Protein AF-A0A9Q3KBZ5-F1 (afdb_monomer)

Organism: NCBI:txid1389203

Secondary structure (DSSP, 8-state):
---------GGGTS-PPPP-------PPPTTHHHHHHHHHHHHHHHHSTT--S-----HHHHHHHHHHHHHHHH-GGGS-SS-TT----GGGSHHHHHHHHHHHHHHHH-TT-SS-------S-HHHHT-

Sequence (130 aa):
MQTFTLRRVKANLLELPKEVQNEIGIEIYEPWKTLYFKKHEAFSALYGKQMSKAVQWDSSEVSSRLSDLRQLCNHPALIEREERGRRYTWKEGSKLVDLVSHLKEFFQNEPGLRYPKAAVSSEYKSFLDM

Mean predicted aligned error: 7.79 Å

Structure (mmCIF, N/CA/C/O backbone):
data_AF-A0A9Q3KBZ5-F1
#
_entry.id   AF-A0A9Q3KBZ5-F1
#
loop_
_atom_site.group_PDB
_atom_site.id
_atom_site.type_symbol
_atom_site.label_atom_id
_atom_site.label_alt_id
_atom_site.label_comp_id
_atom_site.label_asym_id
_atom_site.label_entity_id
_atom_site.label_seq_id
_atom_site.pdbx_PDB_ins_code
_atom_site.Cartn_x
_atom_site.Cartn_y
_atom_site.Cartn_z
_atom_site.occupancy
_atom_site.B_iso_or_equiv
_atom_site.auth_seq_id
_atom_site.auth_comp_id
_atom_site.auth_asym_id
_atom_site.auth_atom_id
_atom_site.pdbx_PDB_model_num
ATOM 1 N N . MET A 1 1 ? -32.559 29.019 -13.795 1.00 54.03 1 MET A N 1
ATOM 2 C CA . MET A 1 1 ? -32.802 28.454 -12.449 1.00 54.03 1 MET A CA 1
ATOM 3 C C . MET A 1 1 ? -31.460 28.169 -11.810 1.00 54.03 1 MET A C 1
ATOM 5 O O . MET A 1 1 ? -30.676 27.440 -12.399 1.00 54.03 1 MET A O 1
ATOM 9 N N . GLN A 1 2 ? -31.172 28.782 -10.666 1.00 66.62 2 GLN A N 1
ATOM 10 C CA . GLN A 1 2 ? -29.956 28.511 -9.904 1.00 66.62 2 GLN A CA 1
ATOM 11 C C . GLN A 1 2 ? -30.266 27.369 -8.932 1.00 66.62 2 GLN A C 1
ATOM 13 O O . GLN A 1 2 ? -31.150 27.494 -8.088 1.00 66.62 2 GLN A O 1
ATOM 18 N N . THR A 1 3 ? -29.607 26.229 -9.100 1.00 71.81 3 THR A N 1
ATOM 19 C CA . THR A 1 3 ? -29.693 25.109 -8.160 1.00 71.81 3 THR A CA 1
ATOM 20 C C . THR A 1 3 ? -28.751 25.367 -6.996 1.00 71.81 3 THR A C 1
ATOM 22 O O . THR A 1 3 ? -27.543 25.493 -7.189 1.00 71.81 3 THR A O 1
ATOM 25 N N . PHE A 1 4 ? -29.306 25.438 -5.790 1.00 82.38 4 PHE A N 1
ATOM 26 C CA . PHE A 1 4 ? -28.538 25.521 -4.553 1.00 82.38 4 PHE A CA 1
ATOM 27 C C . PHE A 1 4 ? -28.453 24.135 -3.914 1.00 82.38 4 PHE A C 1
ATOM 29 O O . PHE A 1 4 ? -29.448 23.413 -3.855 1.00 82.38 4 PHE A O 1
ATOM 36 N N . THR A 1 5 ? -27.273 23.781 -3.407 1.00 85.62 5 THR A N 1
ATOM 37 C CA . THR A 1 5 ? -27.052 22.526 -2.681 1.00 85.62 5 THR A CA 1
ATOM 38 C C . THR A 1 5 ? -26.878 22.819 -1.200 1.00 85.62 5 THR A C 1
ATOM 40 O O . THR A 1 5 ? -25.983 23.561 -0.803 1.00 85.62 5 THR A O 1
ATOM 43 N N . LEU A 1 6 ? -27.711 22.190 -0.374 1.00 86.19 6 LEU A N 1
ATOM 44 C CA . LEU A 1 6 ? -27.589 22.206 1.081 1.00 86.19 6 LEU A CA 1
ATOM 45 C C . LEU A 1 6 ? -26.823 20.962 1.538 1.00 86.19 6 LEU A C 1
ATOM 47 O O . LEU A 1 6 ? -27.269 19.834 1.330 1.00 86.19 6 LEU A O 1
ATOM 51 N N . ARG A 1 7 ? -25.674 21.161 2.190 1.00 88.06 7 ARG A N 1
ATOM 52 C CA . ARG A 1 7 ? -24.865 20.086 2.780 1.00 88.06 7 ARG A CA 1
ATOM 53 C C . ARG A 1 7 ? -24.819 20.247 4.293 1.00 88.06 7 ARG A C 1
ATOM 55 O O . ARG A 1 7 ? -24.442 21.299 4.796 1.00 88.06 7 ARG A O 1
ATOM 62 N N . ARG A 1 8 ? -25.150 19.177 5.017 1.00 87.38 8 ARG A N 1
ATOM 63 C CA . ARG A 1 8 ? -24.944 19.082 6.468 1.00 87.38 8 ARG A CA 1
ATOM 64 C C . ARG A 1 8 ? -23.644 18.340 6.756 1.00 87.38 8 ARG A C 1
ATOM 66 O O . ARG A 1 8 ? -23.337 17.349 6.096 1.00 87.38 8 ARG A O 1
ATOM 73 N N . VAL A 1 9 ? -22.892 18.817 7.740 1.00 88.31 9 VAL A N 1
ATOM 74 C CA . VAL A 1 9 ? -21.632 18.211 8.188 1.00 88.31 9 VAL A CA 1
ATOM 75 C C . VAL A 1 9 ? -21.879 17.578 9.550 1.00 88.31 9 VAL A C 1
ATOM 77 O O . VAL A 1 9 ? -22.456 18.224 10.420 1.00 88.31 9 VAL A O 1
ATOM 80 N N . LYS A 1 10 ? -21.457 16.321 9.742 1.00 87.31 10 LYS A N 1
ATOM 81 C CA . LYS A 1 10 ? -21.678 15.590 11.002 1.00 87.31 10 LYS A CA 1
ATOM 82 C C . LYS A 1 10 ? -21.141 16.357 12.217 1.00 87.31 10 LYS A C 1
ATOM 84 O O . LYS A 1 10 ? -21.828 16.414 13.225 1.00 87.31 10 LYS A O 1
ATOM 89 N N . ALA A 1 11 ? -19.988 17.011 12.074 1.00 82.19 11 ALA A N 1
ATOM 90 C CA . ALA A 1 11 ? -19.364 17.826 13.118 1.00 82.19 11 ALA A CA 1
ATOM 91 C C . ALA A 1 11 ? -20.222 19.015 13.596 1.00 82.19 11 ALA A C 1
ATOM 93 O O . ALA A 1 11 ? -20.060 19.463 14.721 1.00 82.19 11 ALA A O 1
ATOM 94 N N . ASN A 1 12 ? -21.149 19.513 12.769 1.00 81.88 12 ASN A N 1
ATOM 95 C CA . ASN A 1 12 ? -22.031 20.627 13.140 1.00 81.88 12 ASN A CA 1
ATOM 96 C C . ASN A 1 12 ? -23.318 20.151 13.835 1.00 81.88 12 ASN A C 1
ATOM 98 O O . ASN A 1 12 ? -24.118 20.976 14.264 1.00 81.88 12 ASN A O 1
ATOM 102 N N . LEU A 1 13 ? -23.569 18.838 13.858 1.00 83.81 13 LEU A N 1
ATOM 103 C CA . LEU A 1 13 ? -24.815 18.241 14.349 1.00 83.81 13 LEU A CA 1
ATOM 104 C C . LEU A 1 13 ? -24.604 17.283 15.521 1.00 83.81 13 LEU A C 1
ATOM 106 O O . LEU A 1 13 ? -25.546 17.015 16.256 1.00 83.81 13 LEU A O 1
ATOM 110 N N . LEU A 1 14 ? -23.407 16.715 15.642 1.00 87.94 14 LEU A N 1
ATOM 111 C CA . LEU A 1 14 ? -23.071 15.664 16.589 1.00 87.94 14 LEU A CA 1
ATOM 112 C C . LEU A 1 14 ? -21.769 16.036 17.300 1.00 87.94 14 LEU A C 1
ATOM 114 O O . LEU A 1 14 ? -20.814 16.464 16.651 1.00 87.94 14 LEU A O 1
ATOM 118 N N . GLU A 1 15 ? -21.705 15.789 18.605 1.00 85.50 15 GLU A N 1
ATOM 119 C CA . GLU A 1 15 ? -20.476 15.882 19.402 1.00 85.50 15 GLU A CA 1
ATOM 120 C C . GLU A 1 15 ? -19.591 14.654 19.142 1.00 85.50 15 GLU A C 1
ATOM 122 O O . GLU A 1 15 ? -19.469 13.745 19.962 1.00 85.50 15 GLU A O 1
ATOM 127 N N . LEU A 1 16 ? -19.029 14.572 17.934 1.00 84.19 16 LEU A N 1
ATOM 128 C CA . LEU A 1 16 ? -18.13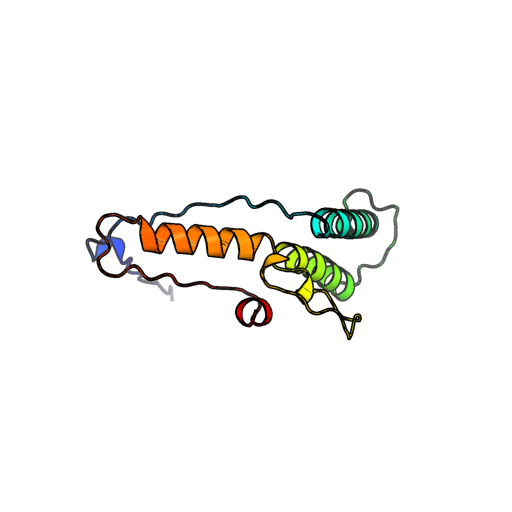1 13.484 17.558 1.00 84.19 16 LEU A CA 1
ATOM 129 C C . LEU A 1 16 ? -16.710 13.758 18.062 1.00 84.19 16 LEU A C 1
ATOM 131 O O . LEU A 1 16 ? -16.252 14.903 18.001 1.00 84.19 16 LEU A O 1
ATOM 135 N N . PRO A 1 17 ? -15.971 12.715 18.481 1.00 84.62 17 PRO A N 1
ATOM 136 C CA . PRO A 1 17 ? -14.537 12.827 18.698 1.00 84.62 17 PRO A CA 1
ATOM 137 C C . PRO A 1 17 ? -13.837 13.371 17.450 1.00 84.62 17 PRO A C 1
ATOM 139 O O . PRO A 1 17 ? -14.244 13.089 16.318 1.00 84.62 17 PRO A O 1
ATOM 142 N N . LYS A 1 18 ? -12.765 14.139 17.657 1.00 85.62 18 LYS A N 1
ATOM 143 C CA . LYS A 1 18 ? -11.955 14.663 16.558 1.00 85.62 18 LYS A CA 1
ATOM 144 C C . LYS A 1 18 ? -11.325 13.501 15.789 1.00 85.62 18 LYS A C 1
ATOM 146 O O . LYS A 1 18 ? -10.695 12.632 16.385 1.00 85.62 18 LYS A O 1
ATOM 151 N N . GLU A 1 19 ? -11.470 13.517 14.469 1.00 87.75 19 GLU A N 1
ATOM 152 C CA . GLU A 1 19 ? -10.751 12.597 13.594 1.00 87.75 19 GLU A CA 1
ATOM 153 C C . GLU A 1 19 ? -9.244 12.856 13.703 1.00 87.75 19 GLU A C 1
ATOM 155 O O . GLU A 1 19 ? -8.782 13.997 13.597 1.00 87.75 19 GLU A O 1
ATOM 160 N N . VAL A 1 20 ? -8.487 11.789 13.945 1.00 88.94 20 VAL A N 1
ATOM 161 C CA . VAL A 1 20 ? -7.027 11.811 13.953 1.00 88.94 20 VAL A CA 1
ATOM 162 C C . VAL A 1 20 ? -6.562 11.114 12.687 1.00 88.94 20 VAL A C 1
ATOM 164 O O . VAL A 1 20 ? -6.825 9.929 12.495 1.00 88.94 20 VAL A O 1
ATOM 167 N N . GLN A 1 21 ? -5.882 11.861 11.824 1.00 93.38 21 GLN A N 1
ATOM 168 C CA . GLN A 1 21 ? -5.288 11.342 10.602 1.00 93.38 21 GLN A CA 1
ATOM 169 C C . GLN A 1 21 ? -3.771 11.434 10.723 1.00 93.38 21 GLN A C 1
ATOM 171 O O . GLN A 1 21 ? -3.229 12.523 10.902 1.00 93.38 21 GLN A O 1
ATOM 176 N N . ASN A 1 22 ? -3.107 10.288 10.600 1.00 90.56 22 ASN A N 1
ATOM 177 C CA . ASN A 1 22 ? -1.656 10.183 10.609 1.00 90.56 22 ASN A CA 1
ATOM 178 C C . ASN A 1 22 ? -1.191 9.588 9.281 1.00 90.56 22 ASN A C 1
ATOM 180 O O . ASN A 1 22 ? -1.743 8.590 8.813 1.00 90.56 22 ASN A O 1
ATOM 184 N N . GLU A 1 23 ? -0.167 10.192 8.689 1.00 92.44 23 GLU A N 1
ATOM 185 C CA . GLU A 1 23 ? 0.514 9.640 7.523 1.00 92.44 23 GLU A CA 1
ATOM 186 C C . GLU A 1 23 ? 1.727 8.835 7.985 1.00 92.44 23 GLU A C 1
ATOM 188 O O . GLU A 1 23 ? 2.536 9.311 8.780 1.00 92.44 23 GLU A O 1
ATOM 193 N N . ILE A 1 24 ? 1.843 7.603 7.492 1.00 90.06 24 ILE A N 1
ATOM 194 C CA . ILE A 1 24 ? 2.921 6.686 7.862 1.00 90.06 24 ILE A CA 1
ATOM 195 C C . ILE A 1 24 ? 3.804 6.478 6.633 1.00 90.06 24 ILE A C 1
ATOM 197 O O . ILE A 1 24 ? 3.358 5.930 5.622 1.00 90.06 24 ILE A O 1
ATOM 201 N N . GLY A 1 25 ? 5.057 6.923 6.724 1.00 91.75 25 GLY A N 1
ATOM 202 C CA . GLY A 1 25 ? 6.086 6.639 5.729 1.00 91.75 25 GLY A CA 1
ATOM 203 C C . GLY A 1 25 ? 6.666 5.248 5.957 1.00 91.75 25 GLY A C 1
ATOM 204 O O . GLY A 1 25 ? 7.222 4.986 7.018 1.00 91.75 25 GLY A O 1
ATOM 205 N N . ILE A 1 26 ? 6.535 4.366 4.968 1.00 92.44 26 ILE A N 1
ATOM 206 C CA . ILE A 1 26 ? 7.043 2.992 5.024 1.00 92.44 26 ILE A CA 1
ATOM 207 C C . ILE A 1 26 ? 8.105 2.825 3.942 1.00 92.44 26 ILE A C 1
ATOM 209 O O . ILE A 1 26 ? 7.869 3.156 2.777 1.00 92.44 26 ILE A O 1
ATOM 213 N N . GLU A 1 27 ? 9.267 2.298 4.317 1.00 92.25 27 GLU A N 1
ATOM 214 C CA . GLU A 1 27 ? 10.284 1.908 3.346 1.00 92.25 27 GLU A CA 1
ATOM 215 C C . GLU A 1 27 ? 9.947 0.567 2.694 1.00 92.25 27 GLU A C 1
ATOM 217 O O . GLU A 1 27 ? 9.487 -0.367 3.347 1.00 92.25 27 GLU A O 1
ATOM 222 N N . ILE A 1 28 ? 10.251 0.440 1.402 1.00 92.69 28 ILE A N 1
ATOM 223 C CA . ILE A 1 28 ? 10.287 -0.866 0.743 1.00 92.69 28 ILE A CA 1
ATOM 224 C C . ILE A 1 28 ? 11.543 -1.589 1.232 1.00 92.69 28 ILE A C 1
ATOM 226 O O . ILE A 1 28 ? 12.637 -1.027 1.190 1.00 92.69 28 ILE A O 1
ATOM 230 N N . TYR A 1 29 ? 11.396 -2.829 1.682 1.00 91.81 29 TYR A N 1
ATOM 231 C CA . TYR A 1 29 ? 12.498 -3.645 2.182 1.00 91.81 29 TYR A CA 1
ATOM 232 C C . TYR A 1 29 ? 13.150 -4.453 1.059 1.00 91.81 29 TYR A C 1
ATOM 234 O O . TYR A 1 29 ? 12.557 -4.702 0.004 1.00 91.81 29 TYR A O 1
ATOM 242 N N . GLU A 1 30 ? 14.397 -4.864 1.279 1.00 92.12 30 GLU A N 1
ATOM 243 C CA . GLU A 1 30 ? 15.064 -5.794 0.370 1.00 92.12 30 GLU A CA 1
ATOM 244 C C . GLU A 1 30 ? 14.362 -7.164 0.368 1.00 92.12 30 GLU A C 1
ATOM 246 O O . GLU A 1 30 ? 13.824 -7.579 1.397 1.00 92.12 30 GLU A O 1
ATOM 251 N N . PRO A 1 31 ? 14.356 -7.886 -0.770 1.00 92.06 31 PRO A N 1
ATOM 252 C CA . PRO A 1 31 ? 15.020 -7.563 -2.045 1.00 92.06 31 PRO A CA 1
ATOM 253 C C . PRO A 1 31 ? 14.199 -6.648 -2.978 1.00 92.06 31 PRO A C 1
ATOM 255 O O . PRO A 1 31 ? 14.627 -6.298 -4.081 1.00 92.06 31 PRO A O 1
ATOM 258 N N . TRP A 1 32 ? 12.980 -6.286 -2.577 1.00 92.50 32 TRP A N 1
ATOM 259 C CA . TRP A 1 32 ? 12.016 -5.597 -3.440 1.00 92.50 32 TRP A CA 1
ATOM 260 C C . TRP A 1 32 ? 12.377 -4.143 -3.688 1.00 92.50 32 TRP A C 1
ATOM 262 O O . TRP A 1 32 ? 12.062 -3.617 -4.753 1.00 92.50 32 TRP A O 1
ATOM 272 N N . LYS A 1 33 ? 13.098 -3.519 -2.753 1.00 94.88 33 LYS A N 1
ATOM 273 C CA . LYS A 1 33 ? 13.690 -2.189 -2.919 1.00 94.88 33 LYS A CA 1
ATOM 274 C C . LYS A 1 33 ? 14.604 -2.145 -4.145 1.00 94.88 33 LYS A C 1
ATOM 276 O O . LYS A 1 33 ? 14.415 -1.293 -5.014 1.00 94.88 33 LYS A O 1
ATOM 281 N N . THR A 1 34 ? 15.512 -3.114 -4.277 1.00 95.00 34 THR A N 1
ATOM 282 C CA . THR A 1 34 ? 16.382 -3.252 -5.456 1.00 95.00 34 THR A CA 1
ATOM 283 C C . THR A 1 34 ? 15.574 -3.405 -6.750 1.00 95.00 34 THR A C 1
ATOM 285 O O . THR A 1 34 ? 15.823 -2.703 -7.735 1.00 95.00 34 THR A O 1
ATOM 288 N N . LEU A 1 35 ? 14.567 -4.288 -6.761 1.00 93.31 35 LEU A N 1
ATOM 289 C CA . LEU A 1 35 ? 13.713 -4.494 -7.938 1.00 93.31 35 LEU A CA 1
ATOM 290 C C . LEU A 1 35 ? 12.916 -3.233 -8.310 1.00 93.31 35 LEU A C 1
ATOM 292 O O . LEU A 1 35 ? 12.805 -2.898 -9.493 1.00 93.31 35 LEU A O 1
ATOM 296 N N . TYR A 1 36 ? 12.382 -2.532 -7.310 1.00 95.38 36 TYR A N 1
ATOM 297 C CA . TYR A 1 36 ? 11.658 -1.281 -7.485 1.00 95.38 36 TYR A CA 1
ATOM 298 C C . TYR A 1 36 ? 12.550 -0.224 -8.129 1.00 95.38 36 TYR A C 1
ATOM 300 O O . TYR A 1 36 ? 12.168 0.334 -9.155 1.00 95.38 36 TYR A O 1
ATOM 308 N N . PHE A 1 37 ? 13.756 0.007 -7.596 1.00 96.00 37 PHE A N 1
ATOM 309 C CA . PHE A 1 37 ? 14.677 0.997 -8.158 1.00 96.00 37 PHE A CA 1
ATOM 310 C C . PHE A 1 37 ? 15.065 0.672 -9.597 1.00 96.00 37 PHE A C 1
ATOM 312 O O . PHE A 1 37 ? 15.007 1.560 -10.444 1.00 96.00 37 PHE A O 1
ATOM 319 N N . LYS A 1 38 ? 15.341 -0.600 -9.909 1.00 94.75 38 LYS A N 1
ATOM 320 C CA . LYS A 1 38 ? 15.615 -1.036 -11.285 1.00 94.75 38 LYS A CA 1
ATOM 321 C C . LYS A 1 38 ? 14.447 -0.730 -12.232 1.00 94.75 38 LYS A C 1
ATOM 323 O O . LYS A 1 38 ? 14.651 -0.206 -13.326 1.00 94.75 38 LYS A O 1
ATOM 328 N N . LYS A 1 39 ? 13.207 -1.046 -11.835 1.00 93.25 39 LYS A N 1
ATOM 329 C CA . LYS A 1 39 ? 12.011 -0.746 -12.647 1.00 93.25 39 LYS A CA 1
ATOM 330 C C . LYS A 1 39 ? 11.755 0.757 -12.753 1.00 93.25 39 LYS A C 1
ATOM 332 O O . LYS A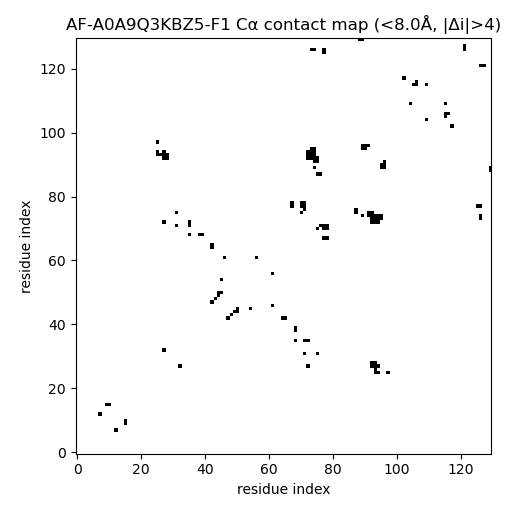 1 39 ? 11.359 1.224 -13.817 1.00 93.25 39 LYS A O 1
ATOM 337 N N . HIS A 1 40 ? 11.984 1.503 -11.678 1.00 94.75 40 HIS A N 1
ATOM 338 C CA . HIS A 1 40 ? 11.795 2.948 -11.632 1.00 94.75 40 HIS A CA 1
ATOM 339 C C . HIS A 1 40 ? 12.799 3.671 -12.529 1.00 94.75 40 HIS A C 1
ATOM 341 O O . HIS A 1 40 ? 12.417 4.583 -13.257 1.00 94.75 40 HIS A O 1
ATOM 347 N N . GLU A 1 41 ? 14.065 3.257 -12.517 1.00 93.31 41 GLU A N 1
ATOM 348 C CA . GLU A 1 41 ? 15.098 3.783 -13.407 1.00 93.31 41 GLU A CA 1
ATOM 349 C C . GLU A 1 41 ? 14.739 3.513 -14.872 1.00 93.31 41 GLU A C 1
ATOM 351 O O . GLU A 1 41 ? 14.718 4.442 -15.675 1.00 93.31 41 GLU A O 1
ATOM 356 N N . ALA A 1 42 ? 14.336 2.281 -15.204 1.00 90.62 42 ALA A N 1
ATOM 357 C CA . ALA A 1 42 ? 13.884 1.937 -16.552 1.00 90.62 42 ALA A CA 1
ATOM 358 C C . ALA A 1 42 ? 12.655 2.758 -16.986 1.00 90.62 42 ALA A C 1
ATOM 360 O O . ALA A 1 42 ? 12.601 3.255 -18.109 1.00 90.62 42 ALA A O 1
ATOM 361 N N . PHE A 1 43 ? 11.677 2.940 -16.093 1.00 91.19 43 PHE A N 1
ATOM 362 C CA . PHE A 1 43 ? 10.520 3.801 -16.341 1.00 91.19 43 PHE A CA 1
ATOM 363 C C . PHE A 1 43 ? 10.936 5.264 -16.547 1.00 91.19 43 PHE A C 1
ATOM 365 O O . PHE A 1 43 ? 10.469 5.91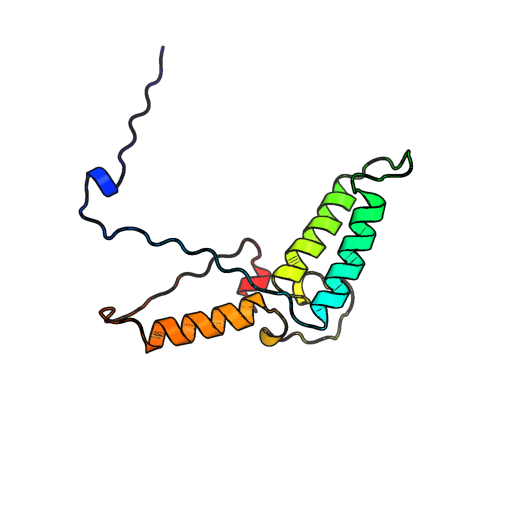6 -17.475 1.00 91.19 43 PHE A O 1
ATOM 372 N N . SER A 1 44 ? 11.844 5.779 -15.718 1.00 89.69 44 SER A N 1
ATOM 373 C CA . SER A 1 44 ? 12.317 7.165 -15.785 1.00 89.69 44 SER A CA 1
ATOM 374 C C . SER A 1 44 ? 13.146 7.438 -17.037 1.00 89.69 44 SER A C 1
ATOM 376 O O . SER A 1 44 ? 13.045 8.524 -17.600 1.00 89.69 44 SER A O 1
ATOM 378 N N . ALA A 1 45 ? 13.925 6.466 -17.510 1.00 86.81 45 ALA A N 1
ATOM 379 C CA . ALA A 1 45 ? 14.651 6.576 -18.772 1.00 86.81 45 ALA A CA 1
ATOM 380 C C . ALA A 1 45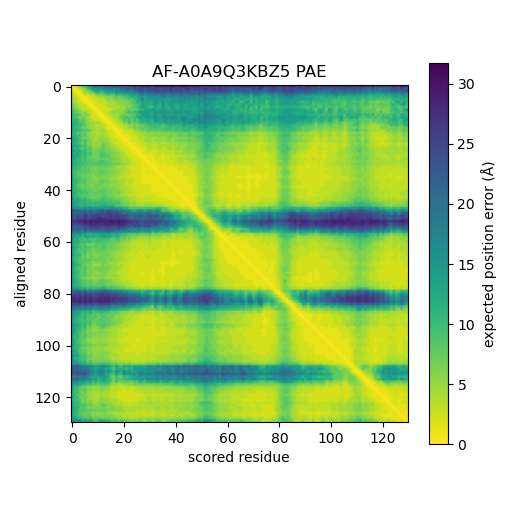 ? 13.692 6.678 -19.971 1.00 86.81 45 ALA A C 1
ATOM 382 O O . ALA A 1 45 ? 13.956 7.424 -20.911 1.00 86.81 45 ALA A O 1
ATOM 383 N N . LEU A 1 46 ? 12.565 5.959 -19.918 1.00 84.69 46 LEU A N 1
ATOM 384 C CA . LEU A 1 46 ? 11.566 5.932 -20.987 1.00 84.69 46 LEU A CA 1
ATOM 385 C C . LEU A 1 46 ? 10.560 7.084 -20.934 1.00 84.69 46 LEU A C 1
ATOM 387 O O . LEU A 1 46 ? 10.079 7.478 -21.984 1.00 84.69 46 LEU A O 1
ATOM 391 N N . TYR A 1 47 ? 10.208 7.606 -19.756 1.00 83.75 47 TYR A N 1
ATOM 392 C CA . TYR A 1 47 ? 9.106 8.575 -19.610 1.00 83.75 47 TYR A CA 1
ATOM 393 C C . TYR A 1 47 ? 9.427 9.767 -18.692 1.00 83.75 47 TYR A C 1
ATOM 395 O O . TYR A 1 47 ? 8.563 10.601 -18.419 1.00 83.75 47 TYR A O 1
ATOM 403 N N . GLY A 1 48 ? 10.651 9.859 -18.169 1.00 78.81 48 GLY A N 1
ATOM 404 C CA . GLY A 1 48 ? 11.089 10.939 -17.285 1.00 78.81 48 GLY A CA 1
ATOM 405 C C . GLY A 1 48 ? 11.446 12.229 -18.029 1.00 78.81 48 GLY A C 1
ATOM 406 O O . GLY A 1 48 ? 11.548 12.274 -19.248 1.00 78.81 48 GLY A O 1
ATOM 407 N N . LYS A 1 49 ? 11.689 13.316 -17.287 1.00 69.88 49 LYS A N 1
ATOM 408 C CA . LYS A 1 49 ? 11.897 14.670 -17.850 1.00 69.88 49 LYS A CA 1
ATOM 409 C C . LYS A 1 49 ? 13.079 14.804 -18.829 1.00 69.88 49 LYS A C 1
ATOM 411 O O . LYS A 1 49 ? 13.120 15.778 -19.572 1.00 69.88 49 LYS A O 1
ATOM 416 N N . GLN A 1 50 ? 14.030 13.868 -18.826 1.00 63.12 50 GLN A N 1
ATOM 417 C CA . GLN A 1 50 ? 15.230 13.880 -19.676 1.00 63.12 50 GLN A CA 1
ATOM 418 C C . GLN A 1 50 ? 15.112 12.953 -20.900 1.00 63.12 50 GLN A C 1
ATOM 420 O O . GLN A 1 50 ? 16.098 12.348 -21.312 1.00 63.12 50 GLN A O 1
ATOM 425 N N . MET A 1 51 ? 13.922 12.819 -21.495 1.00 61.88 51 MET A N 1
ATOM 426 C CA . MET A 1 51 ? 13.762 11.994 -22.696 1.00 61.88 51 MET A CA 1
ATOM 427 C C . MET A 1 51 ? 14.661 12.477 -23.845 1.00 61.88 51 MET A C 1
ATOM 429 O O . MET A 1 51 ? 14.528 13.602 -24.338 1.00 61.88 51 MET A O 1
ATOM 433 N N . SER A 1 52 ? 15.513 11.591 -24.357 1.00 57.00 52 SER A N 1
ATOM 434 C CA . SER A 1 52 ? 16.118 11.738 -25.678 1.00 57.00 52 SER A CA 1
ATOM 435 C C . SER A 1 52 ? 15.053 11.434 -26.743 1.00 57.00 52 SER A C 1
ATOM 437 O O . SER A 1 52 ? 14.803 10.289 -27.075 1.00 57.00 52 SER A O 1
ATOM 439 N N . LYS A 1 53 ? 14.364 12.487 -27.2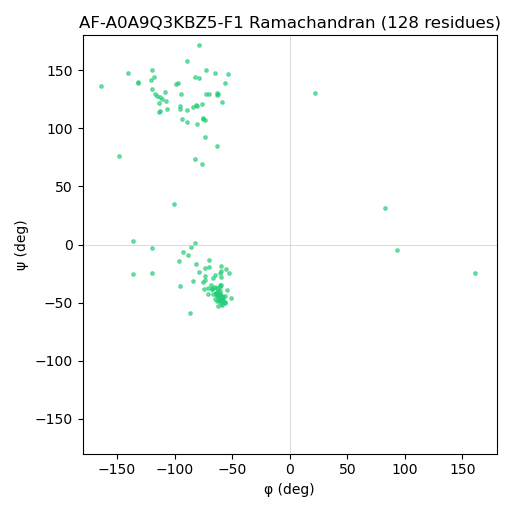05 1.00 60.62 53 LYS A N 1
ATOM 440 C CA . LYS A 1 53 ? 13.486 12.604 -28.397 1.00 60.62 53 LYS A CA 1
ATOM 441 C C . LYS A 1 53 ? 12.847 11.327 -29.011 1.00 60.62 53 LYS A C 1
ATOM 443 O O . LYS A 1 53 ? 13.524 10.438 -29.506 1.00 60.62 53 LYS A O 1
ATOM 448 N N . ALA A 1 54 ? 11.528 11.442 -29.228 1.00 56.94 54 ALA A N 1
ATOM 449 C CA . ALA A 1 54 ? 10.700 10.741 -30.228 1.00 56.94 54 ALA A CA 1
ATOM 450 C C . ALA A 1 54 ? 10.195 9.316 -29.918 1.00 56.94 54 ALA A C 1
ATOM 452 O O . ALA A 1 54 ? 9.933 8.549 -30.840 1.00 56.94 54 ALA A O 1
ATOM 453 N N . VAL A 1 55 ? 9.947 8.978 -28.651 1.00 62.41 55 VAL A N 1
ATOM 454 C CA . VAL A 1 55 ? 9.099 7.815 -28.334 1.00 62.41 55 VAL A CA 1
ATOM 455 C C . VAL A 1 55 ? 7.634 8.257 -28.388 1.00 62.41 55 VAL A C 1
ATOM 457 O O . VAL A 1 55 ? 7.231 9.162 -27.654 1.00 62.41 55 VAL A O 1
ATOM 460 N N . GLN A 1 56 ? 6.837 7.663 -29.283 1.00 69.88 56 GLN A N 1
ATOM 461 C CA . GLN A 1 56 ? 5.380 7.795 -29.229 1.00 69.88 56 GLN A CA 1
ATOM 462 C C . GLN A 1 56 ? 4.885 7.193 -27.914 1.00 69.88 56 GLN A C 1
ATOM 464 O O . GLN A 1 56 ? 5.249 6.077 -27.554 1.00 69.88 56 GLN A O 1
ATOM 469 N N . TRP A 1 57 ? 4.073 7.952 -27.186 1.00 77.38 57 TRP A N 1
ATOM 470 C CA . TRP A 1 57 ? 3.542 7.526 -25.901 1.00 77.38 57 TRP A CA 1
ATOM 471 C C . TRP A 1 57 ? 2.464 6.465 -26.113 1.00 77.38 57 TRP A C 1
ATOM 473 O O . TRP A 1 57 ? 1.350 6.793 -26.520 1.00 77.38 57 TRP A O 1
ATOM 483 N N . ASP A 1 58 ? 2.769 5.212 -25.789 1.00 85.56 58 ASP A N 1
ATOM 484 C CA . ASP A 1 58 ? 1.731 4.221 -25.527 1.00 85.56 58 ASP A CA 1
ATOM 485 C C . ASP A 1 58 ? 1.220 4.417 -24.093 1.00 85.56 58 ASP A C 1
ATOM 487 O O . ASP A 1 58 ? 1.870 4.054 -23.109 1.00 85.56 58 ASP A O 1
ATOM 491 N N . SER A 1 59 ? 0.040 5.025 -23.966 1.00 86.06 59 SER A N 1
ATOM 492 C CA . SER A 1 59 ? -0.606 5.271 -22.674 1.00 86.06 59 SER A CA 1
ATOM 493 C C . SER A 1 59 ? -0.880 3.981 -21.897 1.00 86.06 59 SER A C 1
ATOM 495 O O . SER A 1 59 ? -0.872 4.004 -20.661 1.00 86.06 59 SER A O 1
ATOM 497 N N . SER A 1 60 ? -1.074 2.857 -22.591 1.00 89.56 60 SER A N 1
ATOM 498 C CA . SER A 1 60 ? -1.278 1.545 -21.979 1.00 89.56 60 SER A CA 1
ATOM 499 C C . SER A 1 60 ? 0.019 1.037 -21.363 1.00 89.56 60 SER A C 1
ATOM 501 O O . SER A 1 60 ? 0.016 0.561 -20.226 1.00 89.56 60 SER A O 1
ATOM 503 N N . GLU A 1 61 ? 1.142 1.201 -22.065 1.00 89.56 61 GLU A N 1
ATOM 504 C CA . GLU A 1 61 ? 2.462 0.822 -21.561 1.00 89.56 61 GLU A CA 1
ATOM 505 C C . GLU A 1 61 ? 2.865 1.672 -20.349 1.00 89.56 61 GLU A C 1
ATOM 507 O O . GLU A 1 61 ? 3.259 1.125 -19.313 1.00 89.56 61 GLU A O 1
ATOM 512 N N . VAL A 1 62 ? 2.688 2.996 -20.438 1.00 90.44 62 VAL A N 1
ATOM 513 C CA . VAL A 1 62 ? 2.944 3.924 -19.324 1.00 90.44 62 VAL A CA 1
ATOM 514 C C . VAL A 1 62 ? 2.123 3.518 -18.103 1.00 90.44 62 VAL A C 1
ATOM 516 O O . VAL A 1 62 ? 2.668 3.354 -17.009 1.00 90.44 62 VAL A O 1
ATOM 519 N N . SER A 1 63 ? 0.818 3.310 -18.292 1.00 90.75 63 SER A N 1
ATOM 520 C CA . SER A 1 63 ? -0.094 2.943 -17.207 1.00 90.75 63 SER A CA 1
ATOM 521 C C . SER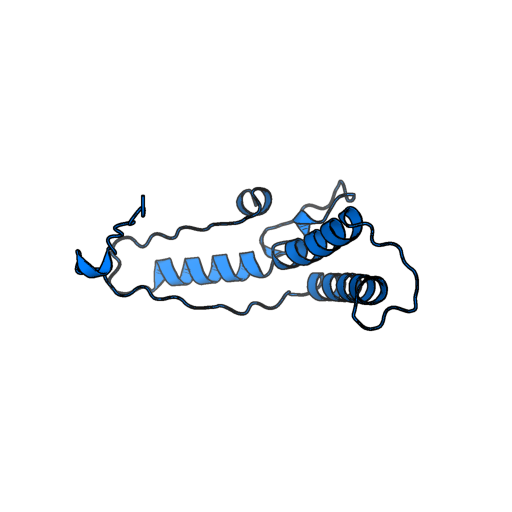 A 1 63 ? 0.258 1.588 -16.604 1.00 90.75 63 SER A C 1
ATOM 523 O O . SER A 1 63 ?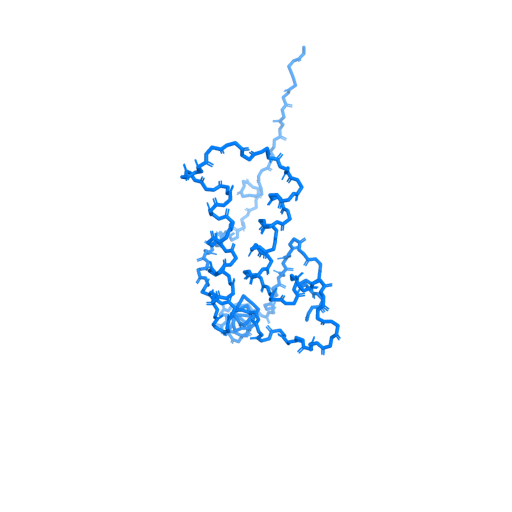 0.260 1.448 -15.382 1.00 90.75 63 SER A O 1
ATOM 525 N N . SER A 1 64 ? 0.607 0.600 -17.433 1.00 90.75 64 SER A N 1
ATOM 526 C CA . SER A 1 64 ? 1.006 -0.727 -16.965 1.00 90.75 64 SER A CA 1
ATOM 527 C C . SER A 1 64 ? 2.285 -0.660 -16.133 1.00 90.75 64 SER A C 1
ATOM 529 O O . SER A 1 64 ? 2.320 -1.193 -15.028 1.00 90.75 64 SER A O 1
ATOM 531 N N . ARG A 1 65 ? 3.328 0.027 -16.612 1.00 91.75 65 ARG A N 1
ATOM 532 C CA . ARG A 1 65 ? 4.604 0.132 -15.886 1.00 91.75 65 ARG A CA 1
ATOM 533 C C . ARG A 1 65 ? 4.473 0.942 -14.595 1.00 91.75 65 ARG A C 1
ATOM 535 O O . ARG A 1 65 ? 5.066 0.573 -13.583 1.00 91.75 65 ARG A O 1
ATOM 542 N N . LEU A 1 66 ? 3.674 2.010 -14.604 1.00 93.06 66 LEU A N 1
ATOM 543 C CA . LEU A 1 66 ? 3.372 2.773 -13.392 1.00 93.06 66 LEU A CA 1
ATOM 544 C C . LEU A 1 66 ? 2.542 1.946 -12.398 1.00 93.06 66 LEU A C 1
ATOM 546 O O . LEU A 1 66 ? 2.768 2.030 -11.191 1.00 93.06 66 LEU A O 1
ATOM 550 N N . SER A 1 67 ? 1.603 1.131 -12.888 1.00 92.31 67 SER A N 1
ATOM 551 C CA . SER A 1 67 ? 0.840 0.203 -12.049 1.00 92.31 67 SER A CA 1
ATOM 552 C C . SER A 1 67 ? 1.754 -0.829 -11.397 1.00 92.31 67 SER A C 1
ATOM 554 O O . SER A 1 67 ? 1.659 -1.017 -10.188 1.00 92.31 67 SER A O 1
ATOM 556 N N . ASP A 1 68 ? 2.698 -1.413 -12.142 1.00 92.06 68 ASP A N 1
ATOM 557 C CA . ASP A 1 68 ? 3.684 -2.340 -11.583 1.00 92.06 68 ASP A CA 1
ATOM 558 C C . ASP A 1 68 ? 4.500 -1.678 -10.453 1.00 92.06 68 ASP A C 1
ATOM 560 O O . ASP A 1 68 ? 4.669 -2.255 -9.381 1.00 92.06 68 ASP A O 1
ATOM 564 N N . LEU A 1 69 ? 4.968 -0.437 -10.640 1.00 94.12 69 LEU A N 1
ATOM 565 C CA . LEU A 1 69 ? 5.679 0.299 -9.584 1.00 94.12 69 LEU A CA 1
ATOM 566 C C . LEU A 1 69 ? 4.809 0.489 -8.334 1.00 94.12 69 LEU A C 1
ATOM 568 O O . LEU A 1 69 ? 5.250 0.185 -7.228 1.00 94.12 69 LEU A O 1
ATOM 572 N N . ARG A 1 70 ? 3.554 0.932 -8.499 1.00 93.88 70 ARG A N 1
ATOM 573 C CA . ARG A 1 70 ? 2.604 1.096 -7.382 1.00 93.88 70 ARG A CA 1
ATOM 574 C C . ARG A 1 70 ? 2.324 -0.219 -6.661 1.00 93.88 70 ARG A C 1
ATOM 576 O O . ARG A 1 70 ? 2.191 -0.239 -5.440 1.00 93.88 70 ARG A O 1
ATOM 583 N N . GLN A 1 71 ? 2.199 -1.306 -7.411 1.00 92.12 71 GLN A N 1
ATOM 584 C CA . GLN A 1 71 ? 1.900 -2.622 -6.870 1.00 92.12 71 GLN A CA 1
ATOM 585 C C . GLN A 1 71 ? 3.089 -3.202 -6.100 1.00 92.12 71 GLN A C 1
ATOM 587 O O . GLN A 1 71 ? 2.874 -3.755 -5.025 1.00 92.12 71 GLN A O 1
ATOM 592 N N . LEU A 1 72 ? 4.327 -2.978 -6.553 1.00 92.69 72 LEU A N 1
ATOM 593 C CA . LEU A 1 72 ? 5.532 -3.343 -5.798 1.00 92.69 72 LEU A CA 1
ATOM 594 C C . LEU A 1 72 ? 5.618 -2.662 -4.429 1.00 92.69 72 LEU A C 1
ATOM 596 O O . LEU A 1 72 ? 6.067 -3.291 -3.475 1.00 92.69 72 LEU A O 1
ATOM 600 N N . CYS A 1 73 ? 5.149 -1.415 -4.309 1.00 93.31 73 CYS A N 1
ATOM 601 C CA . CYS A 1 73 ? 5.069 -0.729 -3.016 1.00 93.31 73 CYS A CA 1
ATOM 602 C C . CYS A 1 73 ? 4.074 -1.388 -2.046 1.00 93.31 73 CYS A C 1
ATOM 604 O O . CYS A 1 73 ? 4.199 -1.229 -0.834 1.00 93.31 73 CYS A O 1
ATOM 606 N N . ASN A 1 74 ? 3.058 -2.085 -2.564 1.00 93.12 74 ASN A N 1
ATOM 607 C CA . ASN A 1 74 ? 2.091 -2.805 -1.741 1.00 93.12 74 ASN A CA 1
ATOM 608 C C . ASN A 1 74 ? 2.600 -4.218 -1.429 1.00 93.12 74 ASN A C 1
ATOM 610 O O . ASN A 1 74 ? 2.748 -4.568 -0.259 1.00 93.12 74 ASN A O 1
ATOM 614 N N . HIS A 1 75 ? 2.854 -5.028 -2.460 1.00 92.88 75 HIS A N 1
ATOM 615 C CA . HIS A 1 75 ? 3.343 -6.393 -2.309 1.00 92.88 75 HIS A CA 1
ATOM 616 C C . HIS A 1 75 ? 3.919 -6.938 -3.635 1.00 92.88 75 HIS A C 1
ATOM 618 O O . HIS A 1 75 ? 3.274 -6.797 -4.676 1.00 92.88 75 HIS A O 1
ATOM 624 N N . PRO A 1 76 ? 5.072 -7.630 -3.633 1.00 91.00 76 PRO A N 1
ATOM 625 C CA . PRO A 1 76 ? 5.712 -8.145 -4.853 1.00 91.00 76 PRO A CA 1
ATOM 626 C C . PRO A 1 76 ? 4.865 -9.145 -5.651 1.00 91.00 76 PRO A C 1
ATOM 628 O O . PRO A 1 76 ? 4.852 -9.089 -6.877 1.00 91.00 76 PRO A O 1
ATOM 631 N N . ALA A 1 77 ? 4.079 -9.987 -4.974 1.00 89.88 77 ALA A N 1
ATOM 632 C CA . ALA A 1 77 ? 3.159 -10.936 -5.614 1.00 89.88 77 ALA A CA 1
ATOM 633 C C . ALA A 1 77 ? 2.155 -10.293 -6.591 1.00 89.88 77 ALA A C 1
ATOM 635 O O . ALA A 1 77 ? 1.587 -10.983 -7.430 1.00 89.88 77 ALA A O 1
ATOM 636 N N . LEU A 1 78 ? 1.897 -8.987 -6.470 1.00 89.25 78 LEU A N 1
ATOM 637 C CA . LEU A 1 78 ? 0.922 -8.289 -7.307 1.00 89.25 78 LEU A CA 1
ATOM 638 C C . LEU A 1 78 ? 1.422 -8.076 -8.741 1.00 89.25 78 LEU A C 1
ATOM 640 O O . LEU A 1 78 ? 0.625 -8.087 -9.673 1.00 89.25 78 LEU A O 1
ATOM 644 N N . ILE A 1 79 ? 2.736 -7.924 -8.927 1.00 86.06 79 ILE A N 1
ATOM 645 C CA . ILE A 1 79 ? 3.320 -7.637 -10.244 1.00 86.06 79 ILE A CA 1
ATOM 646 C C . ILE A 1 79 ? 3.748 -8.879 -11.017 1.00 86.06 79 ILE A C 1
ATOM 648 O O . ILE A 1 79 ? 4.195 -8.772 -12.162 1.00 86.06 79 ILE A O 1
ATOM 652 N N . GLU A 1 80 ? 3.675 -10.053 -10.399 1.00 73.44 80 GLU A N 1
ATOM 653 C CA . GLU A 1 80 ? 4.121 -11.274 -11.041 1.00 73.44 80 GLU A CA 1
ATOM 654 C C . GLU A 1 80 ? 3.108 -11.737 -12.084 1.00 73.44 80 GLU A C 1
ATOM 656 O O . GLU A 1 80 ? 2.022 -12.224 -11.776 1.00 73.44 80 GLU A O 1
ATOM 661 N N . ARG A 1 81 ? 3.485 -11.584 -13.354 1.00 62.44 81 ARG A N 1
ATOM 662 C CA . ARG A 1 81 ? 2.709 -12.087 -14.492 1.00 62.44 81 ARG A CA 1
ATOM 663 C C . ARG A 1 81 ? 3.200 -13.456 -14.983 1.00 62.44 81 ARG A C 1
ATOM 665 O O . ARG A 1 81 ? 2.477 -14.105 -15.734 1.00 62.44 81 ARG A O 1
ATOM 672 N N . GLU A 1 82 ? 4.392 -13.908 -14.565 1.00 49.97 82 GLU A N 1
ATOM 673 C CA . GLU A 1 82 ? 5.112 -14.995 -15.258 1.00 49.97 82 GLU A CA 1
ATOM 674 C C . GLU A 1 82 ? 5.754 -16.090 -14.377 1.00 49.97 82 GLU A C 1
ATOM 676 O O . GLU A 1 82 ? 5.863 -17.222 -14.850 1.00 49.97 82 GLU A O 1
ATOM 681 N N . GLU A 1 83 ? 6.112 -15.862 -13.105 1.00 49.94 83 GLU A N 1
ATOM 682 C CA . GLU A 1 83 ? 6.696 -16.925 -12.258 1.00 49.94 83 GLU A CA 1
ATOM 683 C C . GLU A 1 83 ? 5.606 -17.826 -11.652 1.00 49.94 83 GLU A C 1
ATOM 685 O O . GLU A 1 83 ? 5.293 -17.813 -10.463 1.00 49.94 83 GLU A O 1
ATOM 690 N N . ARG A 1 84 ? 5.021 -18.686 -12.495 1.00 49.75 84 ARG A N 1
ATOM 691 C CA . ARG A 1 84 ? 4.171 -19.798 -12.045 1.00 49.75 84 ARG A CA 1
ATOM 692 C C . ARG A 1 84 ? 5.001 -20.776 -11.203 1.00 49.75 84 ARG A C 1
ATOM 694 O O . ARG A 1 84 ? 5.501 -21.772 -11.713 1.00 49.75 84 ARG A O 1
ATOM 701 N N . GLY A 1 85 ? 5.147 -20.495 -9.911 1.00 58.44 85 GLY A N 1
ATOM 702 C CA . GLY A 1 85 ? 5.815 -21.390 -8.967 1.00 58.44 85 GLY A CA 1
ATOM 703 C C . GLY A 1 85 ? 6.285 -20.741 -7.669 1.00 58.44 85 GLY A C 1
ATOM 704 O O . GLY A 1 85 ? 6.383 -21.444 -6.659 1.00 58.44 85 GLY A O 1
ATOM 705 N N . ARG A 1 86 ? 6.534 -19.423 -7.647 1.00 74.75 86 ARG A N 1
ATOM 706 C CA . ARG A 1 86 ? 6.956 -18.744 -6.419 1.00 74.75 86 ARG A CA 1
ATOM 707 C C . ARG A 1 86 ? 5.761 -18.559 -5.485 1.00 74.75 86 ARG A C 1
ATOM 709 O O . ARG A 1 86 ? 4.758 -17.941 -5.829 1.00 74.75 86 ARG A O 1
ATOM 716 N N . ARG A 1 87 ? 5.855 -19.120 -4.278 1.00 79.62 87 ARG A N 1
ATOM 717 C CA . ARG A 1 87 ? 4.863 -18.890 -3.222 1.00 79.62 87 ARG A CA 1
ATOM 718 C C . ARG A 1 87 ? 5.276 -17.681 -2.412 1.00 79.62 87 ARG A C 1
ATOM 720 O O . ARG A 1 87 ? 6.193 -17.766 -1.601 1.00 79.62 87 ARG A O 1
ATOM 727 N N . TYR A 1 88 ? 4.568 -16.591 -2.642 1.00 86.19 88 TYR A N 1
ATOM 728 C CA . TYR A 1 88 ? 4.703 -15.404 -1.829 1.00 86.19 88 TYR A CA 1
ATOM 729 C C . TYR A 1 88 ? 4.079 -15.580 -0.453 1.00 86.19 88 TYR A C 1
ATOM 731 O O . TYR A 1 88 ? 3.083 -16.286 -0.289 1.00 86.19 88 TYR A O 1
ATOM 739 N N . THR A 1 89 ? 4.639 -14.886 0.528 1.00 89.25 89 THR A N 1
ATOM 740 C CA . THR A 1 89 ? 4.031 -14.733 1.852 1.00 89.25 89 THR A CA 1
ATOM 741 C C . THR A 1 89 ? 3.777 -13.260 2.131 1.00 89.25 89 THR A C 1
ATOM 743 O O . THR A 1 89 ? 4.564 -12.424 1.698 1.00 89.25 89 THR A O 1
ATOM 746 N N . TRP A 1 90 ? 2.751 -12.934 2.925 1.00 90.06 90 TRP A N 1
ATOM 747 C CA . TRP A 1 90 ? 2.441 -11.547 3.309 1.00 90.06 90 TRP A CA 1
ATOM 748 C C . TRP A 1 90 ? 3.635 -10.790 3.919 1.00 90.06 90 TRP A C 1
ATOM 750 O O . TRP A 1 90 ? 3.694 -9.565 3.863 1.00 90.06 90 TRP A O 1
ATOM 760 N N . LYS A 1 91 ? 4.605 -11.518 4.492 1.00 91.75 91 LYS A N 1
ATOM 761 C CA . LYS A 1 91 ? 5.820 -10.961 5.102 1.00 91.75 91 LYS A CA 1
ATOM 762 C C . LYS A 1 91 ? 6.797 -10.367 4.089 1.00 91.75 91 LYS A C 1
ATOM 764 O O . LYS A 1 91 ? 7.734 -9.688 4.489 1.00 91.75 91 LYS A O 1
ATOM 769 N N . GLU A 1 92 ? 6.618 -10.645 2.802 1.00 91.56 92 GLU A N 1
ATOM 770 C CA . GLU A 1 92 ? 7.466 -10.087 1.750 1.00 91.56 92 GLU A CA 1
ATOM 771 C C . GLU A 1 92 ? 7.048 -8.661 1.359 1.00 91.56 92 GLU A C 1
ATOM 773 O O . GLU A 1 92 ? 7.848 -7.949 0.762 1.00 91.56 92 GLU A O 1
ATOM 778 N N . GLY A 1 93 ? 5.839 -8.205 1.707 1.00 92.00 93 GLY A N 1
ATOM 779 C CA . GLY A 1 93 ? 5.421 -6.817 1.503 1.00 92.00 93 GLY A CA 1
ATOM 780 C C . GLY A 1 93 ? 5.632 -5.968 2.751 1.00 92.00 93 GLY A C 1
ATOM 781 O O . GLY A 1 93 ? 4.950 -6.177 3.753 1.00 92.00 93 GLY A O 1
ATOM 782 N N . SER A 1 94 ? 6.498 -4.953 2.671 1.00 92.19 94 SER A N 1
ATOM 783 C CA . SER A 1 94 ? 6.769 -4.030 3.788 1.00 92.19 94 SER A CA 1
ATOM 784 C C . SER A 1 94 ? 5.489 -3.449 4.383 1.00 92.19 94 SER A C 1
ATOM 786 O O . SER A 1 94 ? 5.260 -3.530 5.582 1.00 92.19 94 SER A O 1
ATOM 788 N N . LYS A 1 95 ? 4.566 -2.997 3.527 1.00 94.12 95 LYS A N 1
ATOM 789 C CA . LYS A 1 95 ? 3.297 -2.413 3.967 1.00 94.12 95 LYS A CA 1
ATOM 790 C C . LYS A 1 95 ? 2.428 -3.374 4.786 1.00 94.12 95 LYS A C 1
ATOM 792 O O . LYS A 1 95 ? 1.765 -2.927 5.718 1.00 94.12 95 LYS A O 1
ATOM 797 N N . LEU A 1 96 ? 2.413 -4.671 4.460 1.00 93.81 96 LEU A N 1
ATOM 798 C CA . LEU A 1 96 ? 1.685 -5.673 5.250 1.00 93.81 96 LEU A CA 1
ATOM 799 C C . LEU A 1 96 ? 2.402 -5.983 6.563 1.00 93.81 96 LEU A C 1
ATOM 801 O O . LEU A 1 96 ? 1.738 -6.141 7.586 1.00 93.81 96 LEU A O 1
ATOM 805 N N . VAL A 1 97 ? 3.735 -6.035 6.551 1.00 93.50 97 VAL A N 1
ATOM 806 C CA . VAL A 1 97 ? 4.539 -6.221 7.766 1.00 93.50 97 VAL A CA 1
ATOM 807 C C . VAL A 1 97 ? 4.266 -5.114 8.778 1.00 93.50 97 VAL A C 1
ATOM 809 O O . VAL A 1 97 ? 3.882 -5.412 9.913 1.00 93.50 97 VAL A O 1
ATOM 812 N N . ASP A 1 98 ? 4.369 -3.859 8.350 1.00 93.75 98 ASP A N 1
ATOM 813 C CA . ASP A 1 98 ? 4.090 -2.699 9.194 1.00 93.75 98 ASP A CA 1
ATOM 814 C C . ASP A 1 98 ? 2.619 -2.645 9.626 1.00 93.75 98 ASP A C 1
ATOM 816 O O . ASP A 1 98 ? 2.330 -2.431 10.802 1.00 93.75 98 ASP A O 1
ATOM 820 N N . LEU A 1 99 ? 1.670 -2.912 8.716 1.00 94.12 99 LEU A N 1
ATOM 821 C CA . LEU A 1 99 ? 0.241 -2.948 9.050 1.00 94.12 99 LEU A CA 1
ATOM 822 C C . LEU A 1 99 ? -0.060 -3.975 10.147 1.00 94.12 99 LEU A C 1
ATOM 824 O O . LEU A 1 99 ? -0.742 -3.654 11.117 1.00 94.12 99 LEU A O 1
ATOM 828 N N . VAL A 1 100 ? 0.439 -5.206 10.015 1.00 93.62 100 VAL A N 1
ATOM 829 C CA . VAL A 1 100 ? 0.222 -6.258 11.018 1.00 93.62 100 VAL A CA 1
ATOM 830 C C . VAL A 1 100 ? 0.862 -5.877 12.354 1.00 93.62 100 VAL A C 1
ATOM 832 O O . VAL A 1 100 ? 0.280 -6.168 13.400 1.00 93.62 100 VAL A O 1
ATOM 835 N N . SER A 1 101 ? 2.027 -5.225 12.337 1.00 92.81 101 SER A N 1
ATOM 836 C CA . SER A 1 101 ? 2.676 -4.719 13.550 1.00 92.81 101 SER A CA 1
ATOM 837 C C . SER A 1 101 ? 1.814 -3.660 14.247 1.00 92.81 101 SER A C 1
ATOM 839 O O . SER A 1 101 ? 1.447 -3.840 15.409 1.00 92.81 101 SER A O 1
ATOM 841 N N . HIS A 1 102 ? 1.389 -2.623 13.518 1.00 91.62 102 HIS A N 1
ATOM 842 C CA . HIS A 1 102 ? 0.548 -1.553 14.060 1.00 91.62 102 HIS A CA 1
ATOM 843 C C . HIS A 1 102 ? -0.813 -2.053 14.544 1.00 91.62 102 HIS A C 1
ATOM 845 O O . HIS A 1 102 ? -1.293 -1.615 15.583 1.00 91.62 102 HIS A O 1
ATOM 851 N N . LEU A 1 103 ? -1.442 -2.995 13.834 1.00 92.75 103 LEU A N 1
ATOM 852 C CA . LEU A 1 103 ? -2.711 -3.573 14.279 1.00 92.75 103 LEU A CA 1
ATOM 853 C C . LEU A 1 103 ? -2.545 -4.342 15.592 1.00 92.75 103 LEU A C 1
ATOM 855 O O . LEU A 1 103 ? -3.391 -4.224 16.475 1.00 92.75 103 LEU A O 1
ATOM 859 N N . LYS A 1 104 ? -1.461 -5.113 15.750 1.00 92.50 104 LYS A N 1
ATOM 860 C CA . LYS A 1 104 ? -1.183 -5.819 17.010 1.00 92.50 104 LYS A CA 1
ATOM 861 C C . LYS A 1 104 ? -1.004 -4.846 18.167 1.00 92.50 104 LYS A C 1
ATOM 863 O O . LYS A 1 104 ? -1.585 -5.076 19.221 1.00 92.50 104 LYS A O 1
ATOM 868 N N . GLU A 1 105 ? -0.247 -3.775 17.957 1.00 90.38 105 GLU A N 1
ATOM 869 C CA . GLU A 1 105 ? -0.053 -2.727 18.958 1.00 90.38 105 GLU A CA 1
ATOM 870 C C . GLU A 1 105 ?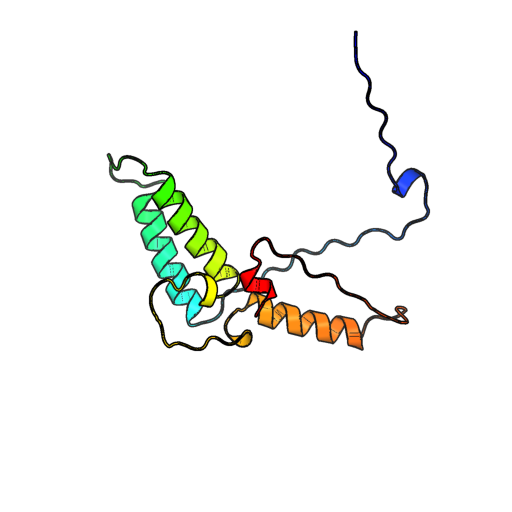 -1.380 -2.044 19.316 1.00 90.38 105 GLU A C 1
ATOM 872 O O . GLU A 1 105 ? -1.740 -1.982 20.490 1.00 90.38 105 GLU A O 1
ATOM 877 N N . PHE A 1 106 ? -2.157 -1.640 18.308 1.00 89.06 106 PHE A N 1
ATOM 878 C CA . PHE A 1 106 ? -3.470 -1.015 18.474 1.00 89.06 106 PHE A CA 1
ATOM 879 C C . PHE A 1 106 ? -4.430 -1.884 19.300 1.00 89.06 106 PHE A C 1
ATOM 881 O O . PHE A 1 106 ? -5.100 -1.401 20.210 1.00 89.06 106 PHE A O 1
ATOM 888 N N . PHE A 1 107 ? -4.486 -3.190 19.026 1.00 89.88 107 PHE A N 1
ATOM 889 C CA . PHE A 1 107 ? -5.366 -4.100 19.762 1.00 89.88 107 PHE A CA 1
ATOM 890 C C . PHE A 1 107 ? -4.882 -4.419 21.185 1.00 89.88 107 PHE A C 1
ATOM 892 O O . PHE A 1 107 ? -5.692 -4.866 21.997 1.00 89.88 107 PHE A O 1
ATOM 899 N N . GLN A 1 108 ? -3.598 -4.218 21.495 1.00 87.06 108 GLN A N 1
ATOM 900 C CA . GLN A 1 108 ? -3.021 -4.511 22.812 1.00 87.06 108 GLN A CA 1
ATOM 901 C C . GLN A 1 108 ? -2.979 -3.293 23.738 1.00 87.06 108 GLN A C 1
ATOM 903 O O . GLN A 1 108 ? -3.164 -3.450 24.943 1.00 87.06 108 GLN A O 1
ATOM 908 N N . ASN A 1 109 ? -2.730 -2.104 23.188 1.00 77.25 109 ASN A N 1
ATOM 909 C CA . ASN A 1 109 ? -2.239 -0.970 23.968 1.00 77.25 109 ASN A CA 1
ATOM 910 C C . ASN A 1 109 ? -3.155 0.257 23.965 1.00 77.25 109 ASN A C 1
ATOM 912 O O . ASN A 1 109 ? -2.834 1.210 24.667 1.00 77.25 109 ASN A O 1
ATOM 916 N N . GLU A 1 110 ? -4.273 0.264 23.230 1.00 71.94 110 GLU A N 1
ATOM 917 C CA . GLU A 1 110 ? -5.124 1.459 23.141 1.00 71.94 110 GLU A CA 1
ATOM 918 C C . GLU A 1 110 ? -5.962 1.701 24.409 1.00 71.94 110 GLU A C 1
ATOM 920 O O . GLU A 1 110 ? -6.940 0.981 24.666 1.00 71.94 110 GLU A O 1
ATOM 925 N N . PRO A 1 111 ? -5.637 2.734 25.213 1.00 68.19 111 PRO A N 1
ATOM 926 C CA . PRO A 1 111 ? -6.342 3.009 26.454 1.00 68.19 111 PRO A CA 1
ATOM 927 C C . PRO A 1 111 ? -7.755 3.528 26.163 1.00 68.19 111 PRO A C 1
ATOM 929 O O . PRO A 1 111 ? -7.951 4.484 25.419 1.00 68.19 111 PRO A O 1
ATOM 932 N N . GLY A 1 112 ? -8.764 2.933 26.802 1.00 71.75 112 GLY A N 1
ATOM 933 C CA . GLY A 1 112 ? -10.149 3.421 26.743 1.00 71.75 112 GLY A CA 1
ATOM 934 C C . GLY A 1 112 ? -11.026 2.798 25.652 1.00 71.75 112 GLY A C 1
ATOM 935 O O . GLY A 1 112 ? -12.237 3.022 25.655 1.00 71.75 112 GLY A O 1
ATOM 936 N N . LEU A 1 113 ? -10.477 1.950 24.776 1.00 72.81 113 LEU A N 1
ATOM 937 C CA . LEU A 1 113 ? -11.270 1.153 23.837 1.00 72.81 113 LEU A CA 1
ATOM 938 C C . LEU A 1 113 ? -11.570 -0.228 24.430 1.00 72.81 113 LEU A C 1
ATOM 940 O O . LEU A 1 113 ? -10.708 -1.094 24.508 1.00 72.81 113 LEU A O 1
ATOM 944 N N . ARG A 1 114 ? -12.829 -0.470 24.818 1.00 73.88 114 ARG A N 1
ATOM 945 C CA . ARG A 1 114 ? -13.253 -1.779 25.359 1.00 73.88 114 ARG A CA 1
ATOM 946 C C . ARG A 1 114 ? -13.203 -2.901 24.310 1.00 73.88 114 ARG A C 1
ATOM 948 O O . ARG A 1 114 ? -13.012 -4.056 24.670 1.00 73.88 114 ARG A O 1
ATOM 955 N N . TYR A 1 115 ? -13.393 -2.553 23.033 1.00 81.94 115 TYR A N 1
ATOM 956 C CA . TYR A 1 115 ? -13.384 -3.467 21.883 1.00 81.94 115 TYR A CA 1
ATOM 957 C C . TYR A 1 115 ? -12.857 -2.742 20.631 1.00 81.94 115 TYR A C 1
ATOM 959 O O . TYR A 1 115 ? -13.661 -2.328 19.787 1.00 81.94 115 TYR A O 1
ATOM 967 N N . PRO A 1 116 ? -11.535 -2.518 20.522 1.00 88.19 116 PRO A N 1
ATOM 968 C CA . PRO A 1 116 ? -10.944 -1.872 19.356 1.00 88.19 116 PRO A CA 1
ATOM 969 C C . PRO A 1 116 ? -11.305 -2.621 18.065 1.00 88.19 116 PRO A C 1
ATOM 971 O O . PRO A 1 116 ? -11.322 -3.851 18.016 1.00 88.19 116 PRO A O 1
ATOM 974 N N . LYS A 1 117 ? -11.619 -1.868 17.006 1.00 90.94 117 LYS A N 1
ATOM 975 C CA . LYS A 1 117 ? -11.907 -2.388 15.662 1.00 90.94 117 LYS A CA 1
ATOM 976 C C . LYS A 1 117 ? -11.114 -1.584 14.647 1.00 90.94 117 LYS A C 1
ATOM 978 O O . LYS A 1 117 ? -11.048 -0.364 14.757 1.00 90.94 117 LYS A O 1
ATOM 983 N N . ALA A 1 118 ? -10.578 -2.267 13.646 1.00 92.81 118 ALA A N 1
ATOM 984 C CA . ALA A 1 118 ? -9.881 -1.645 12.533 1.00 92.81 118 ALA A CA 1
ATOM 985 C C . ALA A 1 118 ? -10.577 -2.005 11.219 1.00 92.81 118 ALA A C 1
ATOM 987 O O . ALA A 1 118 ? -11.041 -3.132 11.041 1.00 92.81 118 ALA A O 1
ATOM 988 N N . ALA A 1 119 ? -10.640 -1.042 10.305 1.00 94.19 119 ALA A N 1
ATOM 989 C CA . ALA A 1 119 ? -11.051 -1.263 8.928 1.00 94.19 119 ALA A CA 1
ATOM 990 C C . ALA A 1 119 ? -9.835 -1.040 8.027 1.00 94.19 119 ALA A C 1
ATOM 992 O O . ALA A 1 119 ? -9.188 0.002 8.108 1.00 94.19 119 ALA A O 1
ATOM 993 N N . VAL A 1 120 ? -9.528 -2.021 7.179 1.00 94.06 120 VAL A N 1
ATOM 994 C CA . VAL A 1 120 ? -8.434 -1.945 6.206 1.00 94.06 120 VAL A CA 1
ATOM 995 C C . VAL A 1 120 ? -9.046 -1.879 4.815 1.00 94.06 120 VAL A C 1
ATOM 997 O O . VAL A 1 120 ? -9.843 -2.737 4.440 1.00 94.06 120 VAL A O 1
ATOM 1000 N N . SER A 1 121 ? -8.677 -0.857 4.051 1.00 94.38 121 SER A N 1
ATOM 1001 C CA . SER A 1 121 ? -9.116 -0.669 2.669 1.00 94.38 121 SER A CA 1
ATOM 1002 C C . SER A 1 121 ? -7.929 -0.708 1.716 1.00 94.38 121 SER A C 1
ATOM 1004 O O . SER A 1 121 ? -6.857 -0.192 2.029 1.00 94.38 121 SER A O 1
ATOM 1006 N N . SER A 1 122 ? -8.141 -1.265 0.527 1.00 92.56 122 SER A N 1
ATOM 1007 C CA . SER A 1 122 ? -7.157 -1.289 -0.553 1.00 92.56 122 SER A CA 1
ATOM 1008 C C . SER A 1 122 ? -7.848 -1.057 -1.890 1.00 92.56 122 SER A C 1
ATOM 1010 O O . SER A 1 122 ? -8.980 -1.491 -2.092 1.00 92.56 122 SER A O 1
ATOM 1012 N N . GLU A 1 123 ? -7.144 -0.412 -2.819 1.00 91.06 123 GLU A N 1
ATOM 1013 C CA . GLU A 1 123 ? -7.556 -0.319 -4.225 1.00 91.06 123 GLU A CA 1
ATOM 1014 C C . GLU A 1 123 ? -7.438 -1.674 -4.949 1.00 91.06 123 GLU A C 1
ATOM 1016 O O . GLU A 1 123 ? -8.054 -1.880 -5.991 1.00 91.06 123 GLU A O 1
ATOM 1021 N N . TYR A 1 124 ? -6.649 -2.605 -4.400 1.00 87.31 124 TYR A N 1
ATOM 1022 C CA . TYR A 1 124 ? -6.344 -3.897 -5.009 1.00 87.31 124 TYR A CA 1
ATOM 1023 C C . TYR A 1 124 ? -6.944 -5.027 -4.177 1.00 87.31 124 TYR A C 1
ATOM 1025 O O . TYR A 1 124 ? -6.499 -5.278 -3.057 1.00 87.31 124 TYR A O 1
ATOM 1033 N N . LYS A 1 125 ? -7.919 -5.748 -4.743 1.00 88.44 125 LYS A N 1
ATOM 1034 C CA . LYS A 1 125 ? -8.540 -6.907 -4.083 1.00 88.44 125 LYS A CA 1
ATOM 1035 C C . LYS A 1 125 ? -7.513 -7.990 -3.746 1.00 88.44 125 LYS A C 1
ATOM 1037 O O . LYS A 1 125 ? -7.499 -8.482 -2.628 1.00 88.44 125 LYS A O 1
ATOM 1042 N N . SER A 1 126 ? -6.612 -8.293 -4.676 1.00 85.56 126 SER A N 1
ATOM 1043 C CA . SER A 1 126 ? -5.561 -9.299 -4.491 1.00 85.56 126 SER A CA 1
ATOM 1044 C C . SER A 1 126 ? -4.621 -9.000 -3.324 1.00 85.56 126 SER A C 1
ATOM 1046 O O . SER A 1 126 ? -4.017 -9.927 -2.813 1.00 85.56 126 SER A O 1
ATOM 1048 N N . PHE A 1 127 ? -4.506 -7.742 -2.886 1.00 88.75 127 PHE A N 1
ATOM 1049 C CA . PHE A 1 127 ? -3.773 -7.379 -1.670 1.00 88.75 127 PHE A CA 1
ATOM 1050 C C . PHE A 1 127 ? -4.545 -7.741 -0.392 1.00 88.75 127 PHE A C 1
ATOM 1052 O O . PHE A 1 127 ? -3.932 -8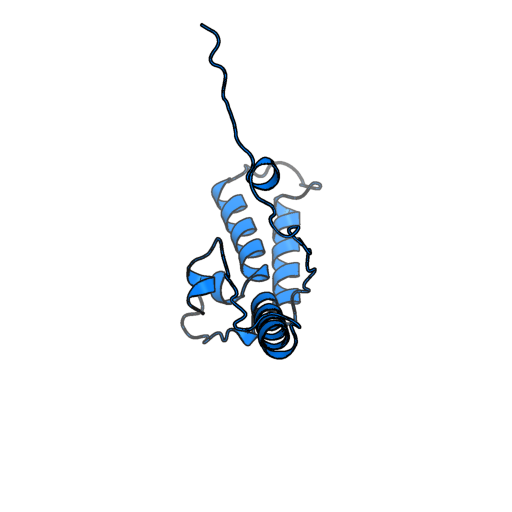.055 0.619 1.00 88.75 127 PHE A O 1
ATOM 1059 N N . LEU A 1 128 ? -5.881 -7.683 -0.427 1.00 89.56 128 LEU A N 1
ATOM 1060 C CA . LEU A 1 128 ? -6.741 -8.061 0.700 1.00 89.56 128 LEU A CA 1
ATOM 1061 C C . LEU A 1 128 ? -6.900 -9.581 0.835 1.00 89.56 128 LEU A C 1
ATOM 1063 O O . LEU A 1 128 ? -7.212 -10.052 1.921 1.00 89.56 128 LEU A O 1
ATOM 1067 N N . ASP A 1 129 ? -6.700 -10.322 -0.257 1.00 86.38 129 ASP A N 1
ATOM 1068 C CA . ASP A 1 129 ? -6.786 -11.787 -0.293 1.00 86.38 129 ASP A CA 1
ATOM 1069 C C . ASP A 1 129 ? -5.487 -12.487 0.198 1.00 86.38 129 ASP A C 1
ATOM 1071 O O . ASP A 1 129 ? -5.418 -13.717 0.158 1.00 86.38 129 ASP A O 1
ATOM 1075 N N . MET A 1 130 ? -4.454 -11.732 0.614 1.00 81.75 130 MET A N 1
ATOM 1076 C CA . MET A 1 130 ? -3.138 -12.250 1.052 1.00 81.75 130 MET A CA 1
ATOM 1077 C C . MET A 1 130 ? -3.092 -12.745 2.498 1.00 81.75 130 MET A C 1
ATOM 1079 O O . MET A 1 130 ? -3.820 -12.194 3.353 1.00 81.75 130 MET A O 1
#

pLDDT: mean 85.18, std 11.05, range [49.75, 96.0]

Radius of gyration: 21.1 Å; Cα contacts (8 Å, |Δi|>4): 75; chains: 1; bounding box: 49×50×57 Å

Solvent-accessible surface area (backbone atoms only — not comparable to full-atom values): 8714 Å² total; per-residue (Å²): 134,88,85,82,85,90,81,87,56,65,77,83,77,41,97,63,79,83,87,83,87,83,88,82,91,77,69,68,46,83,72,54,35,62,55,48,50,55,52,48,50,56,48,41,63,73,73,31,98,81,54,84,78,87,78,80,84,53,66,66,59,53,50,50,55,51,46,39,55,57,31,50,63,49,26,57,73,70,55,62,85,75,72,89,78,75,81,78,56,61,78,72,12,42,52,48,44,53,48,56,51,53,51,51,49,52,71,73,66,54,84,92,54,94,74,73,82,85,86,88,86,71,98,46,67,75,68,72,75,98

Foldseek 3Di:
DDDDDDDDDCVVPDPDDDDDDDDDDWDQDPPLNVVLVVLVVVLCQPPNPPDPDDDDDPVVVNVLSVVCSVVSQLANVVNDPDPPPDDDDLVNHRNSVVVVVVVVCCQPPDPPDPGDDDDDDDPDPVSVVD

InterPro domains:
  IPR027417 P-loop containing nucleoside triphosphate hydrolase [G3DSA:3.40.50.300] (23-130)